Protein AF-A0A1N7NWP1-F1 (afdb_monomer)

Radius of gyration: 13.39 Å; Cα contacts (8 Å, |Δi|>4): 43; chains: 1; bounding box: 25×24×44 Å

pLDDT: mean 72.93, std 18.58, range [39.84, 95.06]

Organism: NCBI:txid453582

Mean predicted aligned error: 9.58 Å

Solvent-accessible surface area (backbone atoms only — not comparable to full-atom values): 5013 Å² total; per-residue (Å²): 133,83,78,76,76,75,49,54,59,58,51,51,48,53,50,28,58,75,70,74,40,65,78,86,49,74,83,80,62,75,54,60,53,53,64,33,72,79,42,94,61,67,86,76,61,53,74,59,54,52,52,45,51,48,37,38,74,72,62,75,38,52,73,70,55,40,53,53,49,49,56,50,37,52,50,62,60,66,68,72,117

Nearest PDB structures (foldseek):
  3zht-assembly2_D  TM=7.399E-01  e=9.038E+00  Mycolicibacterium smegmatis
  3zhr-assembly2_D  TM=5.762E-01  e=5.960E+00  Mycolicibacterium smegmatis
  2yic-assembly2_D  TM=5.826E-01  e=7.124E+00  Mycolicibacterium smegmatis
  2xta-assembly2_D  TM=5.800E-01  e=7.124E+00  Mycolicibacterium smegma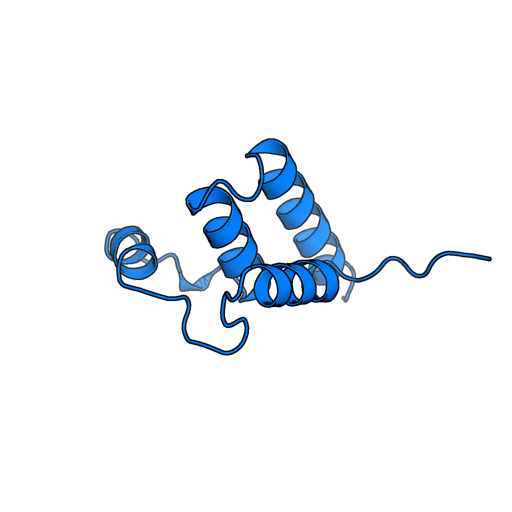tis MC2 155
  6r2c-assembly2_C  TM=5.735E-01  e=9.038E+00  Mycolicibacterium smegmatis MC2 155

Secondary structure (DSSP, 8-state):
-------HHHHHHHHHHHTT--SSS-SSSTHHHHHHTTSS-GGG--HHHHHHHHHHHTTSS-HHHHHHHHHHHHHHHHTT-

Sequence (81 aa):
MGTARNSVNQIVTRYARLHHIDPDGPCRDSSIEALFSNRLDSAGLDRTECLIVEFRRDQLISDRRMVDLLRRHQKEVSGRV

Foldseek 3Di:
DDDPPQALQRVLCVVCVVVVNDLPDDLDDDVVVVVCVVDPPVVPDDSSLSSLVVCVVVVVDDPVVSVVSVVRNCCVVVVPD

Structure (mmCIF, N/CA/C/O backbone):
data_AF-A0A1N7NWP1-F1
#
_entry.id   AF-A0A1N7NWP1-F1
#
loop_
_atom_site.group_PDB
_atom_site.id
_atom_site.type_symbol
_atom_site.label_atom_id
_atom_site.label_alt_id
_atom_site.label_comp_id
_atom_site.label_asym_id
_atom_site.label_entity_id
_atom_site.label_seq_id
_atom_site.pdbx_PDB_ins_code
_atom_site.Cartn_x
_atom_site.Cartn_y
_atom_site.Cartn_z
_atom_site.occupancy
_atom_site.B_iso_or_equiv
_atom_site.auth_seq_id
_atom_site.auth_comp_id
_atom_site.auth_asym_id
_atom_site.auth_atom_id
_atom_site.pdbx_PDB_model_num
ATOM 1 N N . MET A 1 1 ? 3.331 -8.547 26.809 1.00 40.06 1 MET A N 1
ATOM 2 C CA . MET A 1 1 ? 4.051 -7.713 25.823 1.00 40.06 1 MET A CA 1
ATOM 3 C C . MET A 1 1 ? 3.131 -7.485 24.634 1.00 40.06 1 MET A C 1
ATOM 5 O O . MET A 1 1 ? 2.966 -8.388 23.826 1.00 40.06 1 MET A O 1
ATOM 9 N N . GLY A 1 2 ? 2.441 -6.345 24.574 1.00 41.69 2 GLY A N 1
ATOM 10 C CA . GLY A 1 2 ? 1.593 -6.025 23.425 1.00 41.69 2 GLY A CA 1
ATOM 11 C C . GLY A 1 2 ? 2.483 -5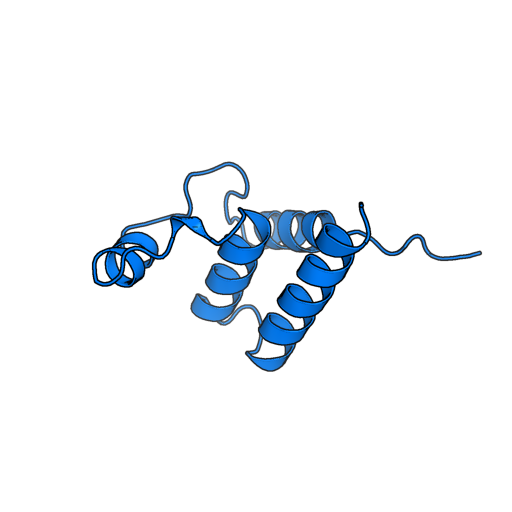.680 22.239 1.00 41.69 2 GLY A C 1
ATOM 12 O O . GLY A 1 2 ? 3.206 -4.691 22.297 1.00 41.69 2 GLY A O 1
ATOM 13 N N . THR A 1 3 ? 2.485 -6.496 21.187 1.00 47.00 3 THR A N 1
ATOM 14 C CA . THR A 1 3 ? 3.129 -6.123 19.924 1.00 47.00 3 THR A CA 1
ATOM 15 C C . THR A 1 3 ? 2.437 -4.865 19.421 1.00 47.00 3 THR A C 1
ATOM 17 O O . THR A 1 3 ? 1.273 -4.935 19.015 1.00 47.00 3 THR A O 1
ATOM 20 N N . ALA A 1 4 ? 3.116 -3.718 19.490 1.00 55.78 4 ALA A N 1
ATOM 21 C CA . ALA A 1 4 ? 2.644 -2.496 18.860 1.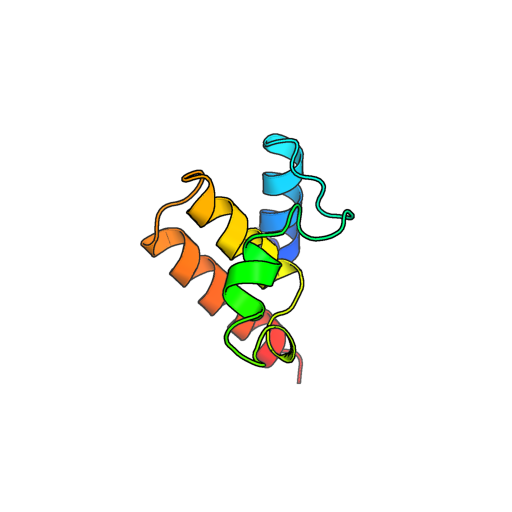00 55.78 4 ALA A CA 1
ATOM 22 C C . ALA A 1 4 ? 2.300 -2.843 17.407 1.00 55.78 4 ALA A C 1
ATOM 24 O O . ALA A 1 4 ? 3.137 -3.352 16.658 1.00 55.78 4 ALA A O 1
ATOM 25 N N . ARG A 1 5 ? 1.026 -2.698 17.040 1.00 64.38 5 ARG A N 1
ATOM 26 C CA . ARG A 1 5 ? 0.561 -3.026 15.694 1.00 64.38 5 ARG A CA 1
ATOM 27 C C . ARG A 1 5 ? 1.255 -2.037 14.755 1.00 64.38 5 ARG A C 1
ATOM 29 O O . ARG A 1 5 ? 0.889 -0.868 14.755 1.00 64.38 5 ARG A O 1
ATOM 36 N N . ASN A 1 6 ? 2.264 -2.485 14.002 1.00 77.38 6 ASN A N 1
ATOM 37 C CA . ASN A 1 6 ? 2.936 -1.645 12.999 1.00 77.38 6 ASN A CA 1
ATOM 38 C C . ASN A 1 6 ? 1.876 -1.031 12.087 1.00 77.38 6 ASN A C 1
ATOM 40 O O . ASN A 1 6 ? 1.045 -1.793 11.584 1.00 77.38 6 ASN A O 1
ATOM 44 N N . SER A 1 7 ? 1.882 0.287 11.887 1.00 85.44 7 SER A N 1
ATOM 45 C CA . SER A 1 7 ? 0.880 0.946 11.038 1.00 85.44 7 SER A CA 1
ATOM 46 C C . SER A 1 7 ? 0.937 0.403 9.610 1.00 85.44 7 SER A C 1
ATOM 48 O O . SER A 1 7 ? 1.973 -0.103 9.166 1.00 85.44 7 SER A O 1
ATOM 50 N N . VAL A 1 8 ? -0.169 0.488 8.872 1.00 87.25 8 VAL A N 1
ATOM 51 C CA . VAL A 1 8 ? -0.199 0.018 7.480 1.00 87.25 8 VAL A CA 1
ATOM 52 C C . VAL A 1 8 ? 0.843 0.752 6.642 1.00 87.25 8 VAL A C 1
ATOM 54 O O . VAL A 1 8 ? 1.584 0.097 5.916 1.00 87.25 8 VAL A O 1
ATOM 57 N N . ASN A 1 9 ? 1.014 2.058 6.850 1.00 86.50 9 ASN A N 1
ATOM 58 C CA . ASN A 1 9 ? 2.081 2.833 6.219 1.00 86.50 9 ASN A CA 1
ATOM 59 C C . ASN A 1 9 ? 3.483 2.227 6.473 1.00 86.50 9 ASN A C 1
ATOM 61 O O . ASN A 1 9 ? 4.253 2.019 5.537 1.00 86.50 9 ASN A O 1
ATOM 65 N N . GLN A 1 10 ? 3.809 1.843 7.714 1.00 86.38 10 GLN A N 1
ATOM 66 C CA . GLN A 1 10 ? 5.101 1.209 8.019 1.00 86.38 10 GLN A CA 1
ATOM 67 C C . GLN A 1 10 ? 5.269 -0.150 7.328 1.00 86.38 10 GLN A C 1
ATOM 69 O O . GLN A 1 10 ? 6.362 -0.479 6.865 1.00 86.38 10 GLN A O 1
ATOM 74 N N . ILE A 1 11 ? 4.197 -0.944 7.259 1.00 88.00 11 ILE A N 1
ATOM 75 C CA . ILE A 1 11 ? 4.204 -2.249 6.586 1.00 88.00 11 ILE A CA 1
ATOM 76 C C . ILE A 1 11 ? 4.453 -2.061 5.090 1.00 88.00 11 ILE A C 1
ATOM 78 O O . ILE A 1 11 ? 5.344 -2.698 4.533 1.00 88.00 11 ILE A O 1
ATOM 82 N N . VAL A 1 12 ? 3.687 -1.171 4.465 1.00 87.62 12 VAL A N 1
ATOM 83 C CA . VAL A 1 12 ? 3.728 -0.891 3.029 1.00 87.62 12 VAL A CA 1
ATOM 84 C C . VAL A 1 12 ? 5.076 -0.289 2.641 1.00 87.62 12 VAL A C 1
ATOM 86 O O . VAL A 1 12 ? 5.727 -0.803 1.739 1.00 87.62 12 VAL A O 1
ATOM 89 N N . THR A 1 13 ? 5.580 0.691 3.394 1.00 85.62 13 THR A N 1
ATOM 90 C CA . THR A 1 13 ? 6.903 1.295 3.157 1.00 85.62 13 THR A CA 1
ATOM 91 C C . THR A 1 13 ? 8.030 0.272 3.272 1.00 85.62 13 THR A C 1
ATOM 93 O O . THR A 1 13 ? 8.943 0.238 2.447 1.00 85.62 13 THR A O 1
ATOM 96 N N . ARG A 1 14 ? 7.988 -0.599 4.290 1.00 87.25 14 ARG A N 1
ATOM 97 C CA . ARG A 1 14 ? 8.992 -1.660 4.440 1.00 87.25 14 ARG A CA 1
ATOM 98 C C . ARG A 1 14 ? 8.937 -2.639 3.271 1.00 87.25 14 ARG A C 1
ATOM 100 O O . ARG A 1 14 ? 9.984 -3.073 2.804 1.00 87.25 14 ARG A O 1
ATOM 107 N N . TYR A 1 15 ? 7.736 -2.986 2.822 1.00 86.88 15 TYR A N 1
ATOM 108 C CA . TYR A 1 15 ? 7.542 -3.907 1.713 1.00 86.88 15 TYR A CA 1
ATOM 109 C C . TYR A 1 15 ? 8.017 -3.310 0.382 1.00 86.88 15 TYR A C 1
ATOM 111 O O . TYR A 1 15 ? 8.760 -3.972 -0.334 1.00 86.88 15 TYR A O 1
ATOM 119 N N . ALA A 1 16 ? 7.722 -2.033 0.118 1.00 85.50 16 ALA A N 1
ATOM 120 C CA . ALA A 1 16 ? 8.241 -1.308 -1.043 1.00 85.50 16 ALA A CA 1
ATOM 121 C C . ALA A 1 16 ? 9.775 -1.372 -1.102 1.00 85.50 16 ALA A C 1
ATOM 123 O O . ALA A 1 16 ? 10.346 -1.800 -2.103 1.00 85.50 16 ALA A O 1
ATOM 124 N N . ARG A 1 17 ? 10.444 -1.073 0.022 1.00 83.75 17 ARG A N 1
ATOM 125 C CA . ARG A 1 17 ? 11.913 -1.133 0.126 1.00 83.75 17 ARG A CA 1
ATOM 126 C C . ARG A 1 17 ? 12.482 -2.524 -0.154 1.00 83.75 17 ARG A C 1
ATOM 128 O O . ARG A 1 17 ? 13.532 -2.622 -0.779 1.00 83.75 17 ARG A O 1
ATOM 135 N N . LEU A 1 18 ? 11.812 -3.587 0.299 1.00 86.50 18 LEU A N 1
ATOM 136 C CA . LEU A 1 18 ? 12.239 -4.970 0.039 1.00 86.50 18 LEU A CA 1
ATOM 137 C C . LEU A 1 18 ? 12.138 -5.347 -1.442 1.00 86.50 18 LEU A C 1
ATOM 139 O O . LEU A 1 18 ? 12.930 -6.154 -1.916 1.00 86.50 18 LEU A O 1
ATOM 143 N N . HIS A 1 19 ? 11.184 -4.759 -2.159 1.00 79.19 19 HIS A N 1
ATOM 144 C CA . HIS A 1 19 ? 10.951 -5.009 -3.578 1.00 79.19 19 HIS A CA 1
ATOM 145 C C . HIS A 1 19 ? 11.590 -3.951 -4.490 1.00 79.19 19 HIS A C 1
ATOM 147 O O . HIS A 1 19 ? 11.299 -3.919 -5.681 1.00 79.19 19 HIS A O 1
ATOM 153 N N . HIS A 1 20 ? 12.475 -3.101 -3.951 1.00 78.94 20 HIS A N 1
ATOM 154 C CA . HIS A 1 20 ? 13.124 -2.001 -4.677 1.00 78.94 20 HIS A CA 1
ATOM 155 C C . HIS A 1 20 ? 12.137 -1.029 -5.356 1.00 78.94 20 HIS A C 1
ATOM 157 O O . HIS A 1 20 ? 12.484 -0.355 -6.328 1.00 78.94 20 HIS A O 1
ATOM 163 N N . ILE A 1 21 ? 10.916 -0.938 -4.825 1.00 77.69 21 ILE A N 1
ATOM 164 C CA . ILE A 1 21 ? 9.930 0.076 -5.190 1.00 77.69 21 ILE A CA 1
ATOM 165 C C . ILE A 1 21 ? 10.271 1.316 -4.373 1.00 77.69 21 ILE A C 1
ATOM 167 O O . ILE A 1 21 ? 10.387 1.231 -3.150 1.00 77.69 21 ILE A O 1
ATOM 171 N N . ASP A 1 22 ? 10.469 2.447 -5.046 1.00 71.50 22 ASP A N 1
ATOM 172 C CA . ASP A 1 22 ? 10.753 3.715 -4.383 1.00 71.50 22 ASP A CA 1
ATOM 173 C C . ASP A 1 22 ? 9.479 4.219 -3.682 1.00 71.50 22 ASP A C 1
ATOM 175 O O . ASP A 1 22 ? 8.544 4.639 -4.365 1.00 71.50 22 ASP A O 1
ATOM 179 N N . PRO A 1 23 ? 9.401 4.172 -2.336 1.00 62.06 23 PRO A N 1
ATOM 180 C CA . PRO A 1 23 ? 8.217 4.634 -1.624 1.00 62.06 23 PRO A CA 1
ATOM 181 C C . PRO A 1 23 ? 8.107 6.161 -1.645 1.00 62.06 23 PRO A C 1
ATOM 183 O O . PRO A 1 23 ? 7.018 6.677 -1.406 1.00 62.06 23 PRO A O 1
ATOM 186 N N . ASP A 1 24 ? 9.218 6.865 -1.901 1.00 65.25 24 ASP A N 1
ATOM 187 C CA . ASP A 1 24 ? 9.340 8.322 -1.893 1.00 65.25 24 ASP A CA 1
ATOM 188 C C . ASP A 1 24 ? 9.363 8.928 -3.308 1.00 65.25 24 ASP A C 1
ATOM 190 O O . ASP A 1 24 ? 9.170 10.139 -3.467 1.00 65.25 24 ASP A O 1
ATOM 194 N N . GLY A 1 25 ? 9.435 8.081 -4.331 1.00 57.88 25 GLY A N 1
ATOM 195 C CA . GLY A 1 25 ? 9.274 8.443 -5.731 1.00 57.88 25 GLY A CA 1
ATOM 196 C C . GLY A 1 25 ? 7.822 8.760 -6.108 1.00 57.88 25 GLY A C 1
ATOM 197 O O . GLY A 1 25 ? 6.885 8.386 -5.388 1.00 57.88 25 GLY A O 1
ATOM 198 N N . PRO A 1 26 ? 7.597 9.467 -7.232 1.00 54.75 26 PRO A N 1
ATOM 199 C CA . PRO A 1 26 ? 6.273 9.500 -7.844 1.00 54.75 26 PRO A CA 1
ATOM 200 C C . PRO A 1 26 ? 5.846 8.054 -8.114 1.00 54.75 26 PRO A C 1
ATOM 202 O O . PRO A 1 26 ? 6.675 7.280 -8.597 1.00 54.75 26 PRO A O 1
ATOM 205 N N . CYS A 1 27 ? 4.598 7.697 -7.778 1.00 55.62 27 CYS A N 1
ATOM 206 C CA . CYS A 1 27 ? 4.007 6.395 -8.118 1.00 55.62 27 CYS A CA 1
ATOM 207 C C . CYS A 1 27 ? 4.402 6.054 -9.554 1.00 55.62 27 CYS A C 1
ATOM 209 O O . CYS A 1 27 ? 4.060 6.799 -10.480 1.00 55.62 27 CYS A O 1
ATOM 211 N N . ARG A 1 28 ? 5.268 5.051 -9.706 1.00 46.78 28 ARG A N 1
ATOM 212 C CA . ARG A 1 28 ? 6.098 4.926 -10.900 1.00 46.78 28 ARG A CA 1
ATOM 213 C C . ARG A 1 28 ? 5.191 4.593 -12.079 1.00 46.78 28 ARG A C 1
ATOM 215 O O . ARG A 1 28 ? 4.517 3.569 -12.099 1.00 46.78 28 ARG A O 1
ATOM 222 N N . ASP A 1 29 ? 5.254 5.476 -13.066 1.00 47.56 29 ASP A N 1
ATOM 223 C CA . ASP A 1 29 ? 4.779 5.319 -14.433 1.00 47.56 29 ASP A CA 1
ATOM 224 C C . ASP A 1 29 ? 3.264 5.278 -14.667 1.00 47.56 29 ASP A C 1
ATOM 226 O O . ASP A 1 29 ? 2.582 4.289 -14.396 1.00 47.56 29 ASP A O 1
ATOM 230 N N . SER A 1 30 ? 2.787 6.352 -15.313 1.00 44.66 30 SER A N 1
ATOM 231 C CA . SER A 1 30 ? 2.109 6.403 -16.628 1.00 44.66 30 SER A CA 1
ATOM 232 C C . SER A 1 30 ? 0.814 5.606 -16.844 1.00 44.66 30 SER A C 1
ATOM 234 O O . SER A 1 30 ? -0.012 5.979 -17.663 1.00 44.66 30 SER A O 1
ATOM 236 N N . SER A 1 31 ? 0.584 4.519 -16.119 1.00 46.88 31 SER A N 1
ATOM 237 C CA . SER A 1 31 ? -0.592 3.651 -16.200 1.00 46.88 31 SER A CA 1
ATOM 238 C C . SER A 1 31 ? -1.414 3.614 -14.917 1.00 46.88 31 SER A C 1
ATOM 240 O O . SER A 1 31 ? -2.585 3.262 -14.986 1.00 46.88 31 SER A O 1
ATOM 242 N N . ILE A 1 32 ? -0.863 4.073 -13.789 1.00 49.38 32 ILE A N 1
ATOM 243 C CA . ILE A 1 32 ? -1.682 4.666 -12.723 1.00 49.38 32 ILE A CA 1
ATOM 244 C C . ILE A 1 32 ? -2.307 5.931 -13.300 1.00 49.38 32 ILE A C 1
ATOM 246 O O . ILE A 1 32 ? -3.520 5.968 -13.462 1.00 49.38 32 ILE A O 1
ATOM 250 N N . GLU A 1 33 ? -1.505 6.876 -13.800 1.00 45.47 33 GLU A N 1
ATOM 251 C CA . GLU A 1 33 ? -2.053 8.027 -14.518 1.00 45.47 33 GLU A CA 1
ATOM 252 C C . GLU A 1 33 ? -2.952 7.633 -15.694 1.00 45.47 33 GLU A C 1
ATOM 254 O O . GLU A 1 33 ? -3.985 8.259 -15.819 1.00 45.47 33 GLU A O 1
ATOM 259 N N . ALA A 1 34 ? -2.693 6.595 -16.506 1.00 46.81 34 ALA A N 1
ATOM 260 C CA . ALA A 1 34 ? -3.650 6.194 -17.558 1.00 46.81 34 ALA A CA 1
ATOM 261 C C . ALA A 1 34 ? -4.933 5.504 -17.039 1.00 46.81 34 ALA A C 1
ATOM 263 O O . ALA A 1 34 ? -5.976 5.601 -17.688 1.00 46.81 34 ALA A O 1
ATOM 264 N N . LEU A 1 35 ? -4.902 4.847 -15.871 1.00 48.72 35 LEU A N 1
ATOM 265 C CA . LEU A 1 35 ? -6.115 4.399 -15.169 1.00 48.72 35 LEU A CA 1
ATOM 266 C C . LEU A 1 35 ? -6.898 5.594 -14.594 1.00 48.72 35 LEU A C 1
ATOM 268 O O . LEU A 1 35 ? -8.127 5.564 -14.578 1.00 48.72 35 LEU A O 1
ATOM 272 N N . PHE A 1 36 ? -6.199 6.664 -14.206 1.00 49.47 36 PHE A N 1
ATOM 273 C CA . PHE A 1 36 ? -6.762 7.903 -13.657 1.00 49.47 36 PHE A CA 1
ATOM 274 C C . PHE A 1 36 ? -7.048 8.996 -14.713 1.00 49.47 36 PHE A C 1
ATOM 276 O O . PHE A 1 36 ? -7.824 9.911 -14.468 1.00 49.47 36 PHE A O 1
ATOM 283 N N . SER A 1 37 ? -6.516 8.878 -15.930 1.00 43.75 37 SER A N 1
ATOM 284 C CA . SER A 1 37 ? -6.742 9.811 -17.049 1.00 43.75 37 SER A CA 1
ATOM 285 C C . SER A 1 37 ? -8.138 9.639 -17.642 1.00 43.75 37 SER A C 1
ATOM 287 O O . SER A 1 37 ? -8.651 10.543 -18.291 1.00 43.75 37 SER A O 1
ATOM 289 N N . ASN A 1 38 ? -8.776 8.489 -17.392 1.00 44.22 38 ASN A N 1
ATOM 290 C CA . ASN A 1 38 ? -10.160 8.225 -17.783 1.00 44.22 38 ASN A CA 1
ATOM 291 C C . ASN A 1 38 ? -11.187 8.551 -16.690 1.00 44.22 38 ASN A C 1
ATOM 293 O O . ASN A 1 38 ? -12.383 8.564 -16.982 1.00 44.22 38 ASN A O 1
ATOM 297 N N . ARG A 1 39 ? -10.761 8.837 -15.453 1.00 39.84 39 ARG A N 1
ATOM 298 C CA . ARG A 1 39 ? -11.637 9.313 -14.374 1.00 39.84 39 ARG A CA 1
ATOM 299 C C . ARG A 1 39 ? -10.839 10.123 -13.361 1.00 39.84 39 ARG A C 1
ATOM 301 O O . ARG A 1 39 ? -9.986 9.562 -12.690 1.00 39.84 39 ARG A O 1
ATOM 308 N N . LEU A 1 40 ? -11.203 11.399 -13.260 1.00 41.22 40 LEU A N 1
ATOM 309 C CA . LEU A 1 40 ? -11.166 12.381 -12.157 1.00 41.22 40 LEU A CA 1
ATOM 310 C C . LEU A 1 40 ? -10.872 11.958 -10.683 1.00 41.22 40 LEU A C 1
ATOM 312 O O . LEU A 1 40 ? -10.970 12.810 -9.808 1.00 41.22 40 LEU A O 1
ATOM 316 N N . ASP A 1 41 ? -10.467 10.731 -10.356 1.00 46.34 41 ASP A N 1
ATOM 317 C CA . ASP A 1 41 ? -10.542 10.151 -9.008 1.00 46.34 41 ASP A CA 1
ATOM 318 C C . ASP A 1 41 ? -9.192 9.712 -8.406 1.00 46.34 41 ASP A C 1
ATOM 320 O O . ASP A 1 41 ? -9.168 9.012 -7.395 1.00 46.34 41 ASP A O 1
ATOM 324 N N . SER A 1 42 ? -8.044 10.147 -8.942 1.00 47.12 42 SER A N 1
ATOM 325 C CA . SER A 1 4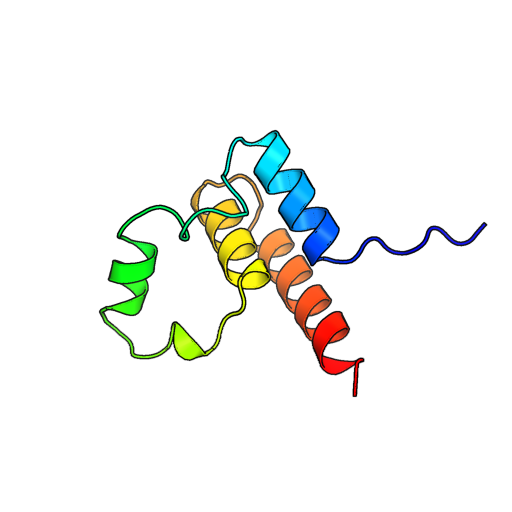2 ? -6.779 10.016 -8.182 1.00 47.12 42 SER A CA 1
ATOM 326 C C . SER A 1 42 ? -6.701 11.008 -7.013 1.00 47.12 42 SER A C 1
ATOM 328 O O . SER A 1 42 ? -5.833 10.885 -6.156 1.00 47.12 42 SER A O 1
ATOM 330 N N . ALA A 1 43 ? -7.626 11.973 -6.955 1.00 50.66 43 ALA A N 1
ATOM 331 C CA . ALA A 1 43 ? -7.735 12.965 -5.888 1.00 50.66 43 ALA A CA 1
ATOM 332 C C . ALA A 1 43 ? -8.202 12.379 -4.537 1.00 50.66 43 ALA A C 1
ATOM 334 O O . ALA A 1 43 ? -8.226 13.103 -3.545 1.00 50.66 43 ALA A O 1
ATOM 335 N N . GLY A 1 44 ? -8.587 11.095 -4.490 1.00 59.53 44 GLY A N 1
ATOM 336 C CA . GLY A 1 44 ? -9.154 10.456 -3.299 1.00 59.53 44 GLY A CA 1
ATOM 337 C C . GLY A 1 44 ? -8.263 9.439 -2.583 1.00 59.53 44 GLY A C 1
ATOM 338 O O . GLY A 1 44 ? -8.643 9.016 -1.496 1.00 5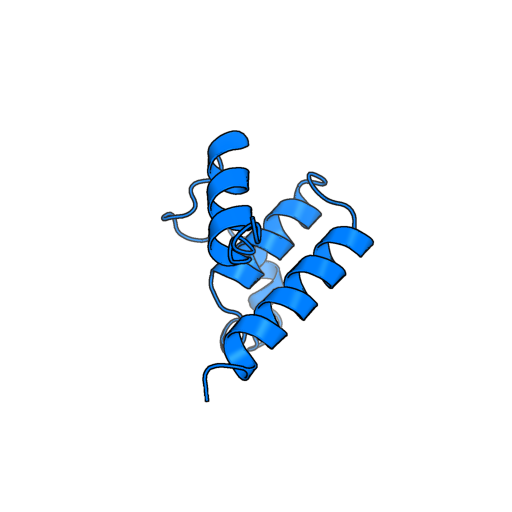9.53 44 GLY A O 1
ATOM 339 N N . LEU A 1 45 ? -7.126 9.034 -3.165 1.00 67.50 45 LEU A N 1
ATOM 340 C CA . LEU A 1 45 ? -6.245 8.024 -2.569 1.00 67.50 45 LEU A CA 1
ATOM 341 C C . LEU A 1 45 ? -4.984 8.655 -1.991 1.00 67.50 45 LEU A C 1
ATOM 343 O O . LEU A 1 45 ? -4.316 9.453 -2.652 1.00 67.50 45 LEU A O 1
ATOM 347 N N . ASP A 1 46 ? -4.627 8.259 -0.771 1.00 81.69 46 ASP A N 1
ATOM 348 C CA . ASP A 1 46 ? -3.341 8.642 -0.205 1.00 81.69 46 ASP A CA 1
ATOM 349 C C . ASP A 1 46 ? -2.202 7.726 -0.675 1.00 81.69 46 ASP A C 1
ATOM 351 O O . ASP A 1 46 ? -2.390 6.644 -1.235 1.00 81.69 46 ASP A O 1
ATOM 355 N N . ARG A 1 47 ? -0.969 8.172 -0.432 1.00 80.62 47 ARG A N 1
ATOM 356 C CA . ARG A 1 47 ? 0.249 7.493 -0.887 1.00 80.62 47 ARG A CA 1
ATOM 357 C C . ARG A 1 47 ? 0.338 6.023 -0.464 1.00 80.62 47 ARG A C 1
ATOM 359 O O . ARG A 1 47 ? 0.887 5.204 -1.199 1.00 80.62 47 ARG A O 1
ATOM 366 N N . THR A 1 48 ? -0.185 5.681 0.713 1.00 86.38 48 THR A N 1
ATOM 367 C CA . THR A 1 48 ? -0.168 4.301 1.215 1.00 86.38 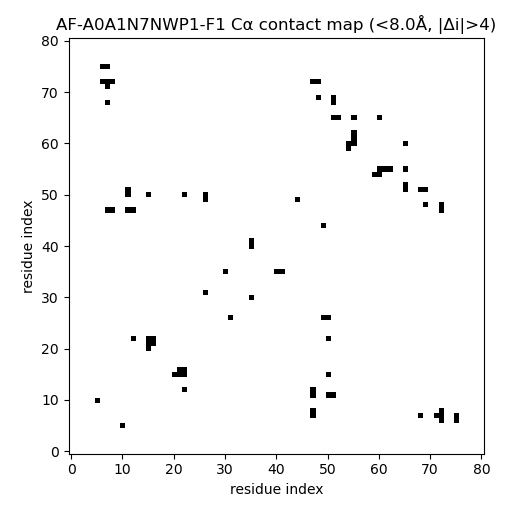48 THR A CA 1
ATOM 368 C C . THR A 1 48 ? -1.115 3.431 0.396 1.00 86.38 48 THR A C 1
ATOM 370 O O . THR A 1 48 ? -0.774 2.297 0.062 1.00 86.38 48 THR A O 1
ATOM 373 N N . GLU A 1 49 ? -2.284 3.959 0.042 1.00 87.94 49 GLU A N 1
ATOM 374 C CA . GLU A 1 49 ? -3.274 3.266 -0.782 1.00 87.94 49 GLU A CA 1
ATOM 375 C C . GLU A 1 49 ? -2.757 3.047 -2.206 1.00 87.94 49 GLU A C 1
ATOM 377 O O . GLU A 1 49 ? -2.905 1.947 -2.741 1.00 87.94 49 GLU A O 1
ATOM 382 N N . CYS A 1 50 ? -2.058 4.032 -2.777 1.00 85.81 50 CYS A N 1
ATOM 383 C CA . CYS A 1 50 ? -1.419 3.888 -4.084 1.00 85.81 50 CYS A CA 1
ATOM 384 C C . CYS A 1 50 ? -0.383 2.753 -4.104 1.00 85.81 50 CYS A C 1
ATOM 386 O O . CYS A 1 50 ? -0.448 1.880 -4.969 1.00 85.81 50 CYS A O 1
ATOM 388 N N . LEU A 1 51 ? 0.504 2.691 -3.105 1.00 85.44 51 LEU A N 1
ATOM 389 C CA . LEU A 1 51 ? 1.497 1.614 -2.991 1.00 85.44 51 LEU A CA 1
ATOM 390 C C . LEU A 1 51 ? 0.845 0.229 -2.822 1.00 85.44 51 LEU A C 1
ATOM 392 O O . LEU A 1 51 ? 1.322 -0.760 -3.374 1.00 85.44 51 LEU A O 1
ATOM 396 N N . ILE A 1 52 ? -0.272 0.135 -2.090 1.00 89.75 52 ILE A N 1
ATOM 397 C CA . ILE A 1 52 ? -1.017 -1.126 -1.945 1.00 89.75 52 ILE A CA 1
ATOM 398 C C . ILE A 1 52 ? -1.569 -1.599 -3.301 1.00 89.75 52 ILE A C 1
ATOM 400 O O . ILE A 1 52 ? -1.520 -2.796 -3.602 1.00 89.75 52 ILE A O 1
ATOM 404 N N . VAL A 1 53 ? -2.077 -0.677 -4.123 1.00 87.12 53 VAL A N 1
ATOM 405 C CA . VAL A 1 53 ? -2.566 -0.984 -5.474 1.00 87.12 53 VAL A CA 1
ATOM 406 C C . VAL A 1 5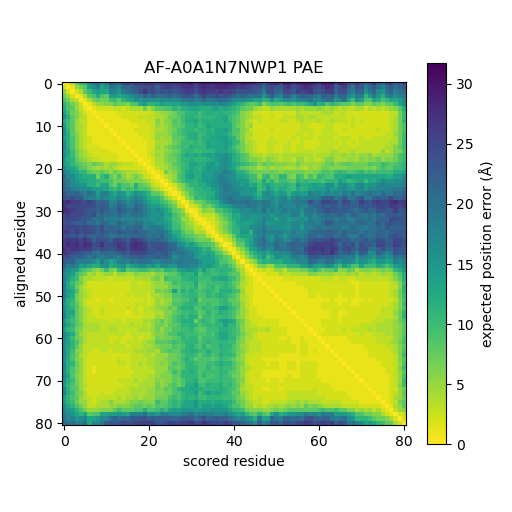3 ? -1.417 -1.402 -6.394 1.00 87.12 53 VAL A C 1
ATOM 408 O O . VAL A 1 53 ? -1.563 -2.386 -7.123 1.00 87.12 53 VAL A O 1
ATOM 411 N N . GLU A 1 54 ? -0.268 -0.726 -6.325 1.00 83.94 54 GLU A N 1
ATOM 412 C CA . GLU A 1 54 ? 0.941 -1.099 -7.073 1.00 83.94 54 GLU A CA 1
ATOM 413 C C . GLU A 1 54 ? 1.412 -2.512 -6.727 1.00 83.94 54 GLU A C 1
ATOM 415 O O . GLU A 1 54 ? 1.597 -3.331 -7.625 1.00 83.94 54 GLU A O 1
ATOM 420 N N . PHE A 1 55 ? 1.486 -2.866 -5.441 1.00 88.56 55 PHE A N 1
ATOM 421 C CA . PHE A 1 55 ? 1.878 -4.221 -5.039 1.00 88.56 55 PHE A CA 1
ATOM 422 C C . PHE A 1 55 ? 0.959 -5.292 -5.614 1.00 88.56 55 PHE A C 1
ATOM 424 O O . PHE A 1 55 ? 1.414 -6.379 -5.968 1.00 88.56 55 PHE A O 1
ATOM 431 N N . ARG A 1 56 ? -0.346 -5.018 -5.692 1.00 89.56 56 ARG A N 1
ATOM 432 C CA . ARG A 1 56 ? -1.283 -5.954 -6.311 1.00 89.56 56 ARG A CA 1
ATOM 433 C C . ARG A 1 56 ? -1.062 -6.025 -7.814 1.00 89.56 56 ARG A C 1
ATOM 435 O O . ARG A 1 56 ? -1.121 -7.112 -8.382 1.00 89.56 56 ARG A O 1
ATOM 442 N N . ARG A 1 57 ? -0.862 -4.880 -8.470 1.00 84.12 57 ARG A N 1
ATOM 443 C CA . ARG A 1 57 ? -0.636 -4.801 -9.918 1.00 84.12 57 ARG A CA 1
ATOM 444 C C . ARG A 1 57 ? 0.587 -5.620 -10.330 1.00 84.12 57 ARG A C 1
ATOM 446 O O . ARG A 1 57 ? 0.497 -6.380 -11.291 1.00 84.12 57 ARG A O 1
ATOM 453 N N . ASP A 1 58 ? 1.649 -5.542 -9.540 1.00 84.81 58 ASP A N 1
ATOM 454 C CA . ASP A 1 58 ? 2.886 -6.306 -9.722 1.00 84.81 58 ASP A CA 1
ATOM 455 C C . ASP A 1 58 ? 2.783 -7.751 -9.199 1.00 84.81 58 ASP A C 1
ATOM 457 O O . ASP A 1 58 ? 3.771 -8.480 -9.157 1.00 84.81 58 ASP A O 1
ATOM 461 N N . GLN A 1 59 ? 1.582 -8.183 -8.792 1.00 88.38 59 GLN A N 1
ATOM 462 C CA . GLN A 1 59 ? 1.281 -9.517 -8.260 1.00 88.38 59 GLN A CA 1
ATOM 463 C C . GLN A 1 59 ? 2.102 -9.896 -7.013 1.00 88.38 59 GLN A C 1
ATOM 465 O O . GLN A 1 59 ? 2.200 -11.070 -6.658 1.00 88.38 59 GLN A O 1
ATOM 470 N N . LEU A 1 60 ? 2.650 -8.906 -6.303 1.00 88.62 60 LEU A N 1
ATOM 471 C CA . LEU A 1 60 ? 3.401 -9.093 -5.058 1.00 88.62 60 LEU A CA 1
ATOM 472 C C . LEU A 1 60 ? 2.477 -9.457 -3.889 1.00 88.62 60 LEU A C 1
ATOM 474 O O . LEU A 1 60 ? 2.868 -10.157 -2.955 1.00 88.62 60 LEU A O 1
ATOM 478 N N . ILE A 1 61 ? 1.223 -9.003 -3.948 1.00 90.25 61 ILE A N 1
ATOM 479 C CA . ILE A 1 61 ? 0.175 -9.363 -2.994 1.00 90.25 61 ILE A CA 1
ATOM 480 C C . ILE A 1 61 ? -1.081 -9.846 -3.720 1.00 90.25 61 ILE A C 1
ATOM 482 O O . ILE A 1 61 ? -1.376 -9.437 -4.840 1.00 90.25 61 ILE A O 1
ATOM 486 N N . SER A 1 62 ? -1.861 -10.697 -3.053 1.00 93.25 62 SER A N 1
ATOM 487 C CA . SER A 1 62 ? -3.162 -11.140 -3.560 1.00 93.25 62 SER A CA 1
ATOM 488 C C . SER A 1 62 ? -4.242 -10.065 -3.405 1.00 93.25 62 SER A C 1
ATOM 490 O O . SER A 1 62 ? -4.158 -9.210 -2.520 1.00 93.25 62 SER A O 1
ATOM 492 N N . ASP A 1 63 ? -5.323 -10.170 -4.185 1.00 91.88 63 ASP A N 1
ATOM 493 C CA . ASP A 1 63 ? -6.482 -9.267 -4.086 1.00 91.88 63 ASP A CA 1
ATOM 494 C C . ASP A 1 63 ? -7.065 -9.223 -2.663 1.00 91.88 63 ASP A C 1
ATOM 496 O O . ASP A 1 63 ? -7.394 -8.158 -2.143 1.00 91.88 63 ASP A O 1
ATOM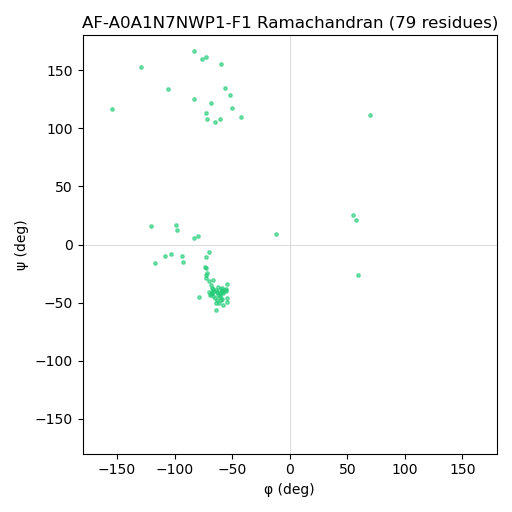 500 N N . ARG A 1 64 ? -7.135 -10.379 -1.985 1.00 95.06 64 ARG A N 1
ATOM 501 C CA . ARG A 1 64 ? -7.594 -10.461 -0.587 1.00 95.06 64 ARG A CA 1
ATOM 502 C C . ARG A 1 64 ? -6.702 -9.634 0.334 1.00 95.06 64 ARG A C 1
ATOM 504 O O . ARG A 1 64 ? -7.197 -8.872 1.159 1.00 95.06 64 ARG A O 1
ATOM 511 N N . ARG A 1 65 ? -5.383 -9.749 0.158 1.00 91.19 65 ARG A N 1
ATOM 512 C CA . ARG A 1 65 ? -4.403 -9.023 0.968 1.00 91.19 65 ARG A CA 1
ATOM 513 C C . ARG A 1 65 ? -4.444 -7.520 0.702 1.00 91.19 65 ARG A C 1
ATOM 515 O O . ARG A 1 65 ? -4.310 -6.750 1.649 1.00 91.19 65 ARG A O 1
ATOM 522 N N . MET A 1 66 ? -4.658 -7.116 -0.549 1.00 93.56 66 MET A N 1
ATOM 523 C CA . MET A 1 66 ? -4.870 -5.721 -0.935 1.00 93.56 66 MET A CA 1
ATOM 524 C C . MET A 1 66 ? -6.079 -5.128 -0.195 1.00 93.56 66 MET A C 1
ATOM 526 O O . MET A 1 66 ? -5.947 -4.109 0.481 1.00 93.56 66 MET A O 1
ATOM 530 N N . VAL A 1 67 ? -7.235 -5.803 -0.243 1.00 93.31 67 VAL A N 1
ATOM 531 C CA . VAL A 1 67 ? -8.466 -5.360 0.441 1.00 93.31 67 VAL A CA 1
ATOM 532 C C . VAL A 1 67 ? -8.272 -5.262 1.957 1.00 93.31 67 VAL A C 1
ATOM 534 O O . VAL A 1 67 ? -8.714 -4.289 2.570 1.00 93.31 67 VAL A O 1
ATOM 537 N N . ASP A 1 68 ? -7.590 -6.232 2.569 1.00 94.56 68 ASP A N 1
ATOM 538 C CA . ASP A 1 68 ? -7.302 -6.213 4.007 1.00 94.56 68 ASP A CA 1
ATOM 539 C C . ASP A 1 68 ? -6.433 -5.013 4.412 1.00 94.56 68 ASP A C 1
ATOM 541 O O . ASP A 1 68 ? -6.701 -4.372 5.432 1.00 94.56 68 ASP A O 1
ATOM 545 N N . LEU A 1 69 ? -5.397 -4.700 3.624 1.00 91.88 69 LEU A N 1
ATOM 546 C CA . LEU A 1 69 ? -4.505 -3.569 3.885 1.00 91.88 69 LEU A CA 1
ATOM 547 C C . LEU A 1 69 ? -5.238 -2.233 3.736 1.00 91.88 69 LEU A C 1
ATOM 549 O O . LEU A 1 69 ? -5.118 -1.396 4.629 1.00 91.88 69 LEU A O 1
ATOM 553 N N . LEU A 1 70 ? -6.049 -2.069 2.688 1.00 91.00 70 LEU A N 1
ATOM 554 C CA . LEU A 1 70 ? -6.855 -0.862 2.474 1.00 91.00 70 LEU A CA 1
ATOM 555 C C . LEU A 1 70 ? -7.852 -0.634 3.616 1.00 91.00 70 LEU A C 1
ATOM 557 O O . LEU A 1 70 ? -7.860 0.430 4.228 1.00 91.00 70 LEU A O 1
ATOM 561 N N . ARG A 1 71 ? -8.636 -1.655 3.990 1.00 91.06 71 ARG A N 1
ATOM 562 C CA . ARG A 1 71 ? -9.599 -1.551 5.106 1.00 91.06 71 ARG A CA 1
ATOM 563 C C . ARG A 1 71 ? -8.920 -1.200 6.421 1.00 91.06 71 ARG A C 1
ATOM 565 O O . ARG A 1 71 ? -9.444 -0.432 7.228 1.00 91.06 71 ARG A O 1
ATOM 572 N N . ARG A 1 72 ? -7.757 -1.801 6.664 1.00 91.19 72 ARG A N 1
ATOM 573 C CA . ARG A 1 72 ? -6.990 -1.541 7.873 1.00 91.19 72 ARG A CA 1
ATOM 574 C C . ARG A 1 72 ? -6.437 -0.117 7.884 1.00 91.19 72 ARG A C 1
ATOM 576 O O . ARG A 1 72 ? -6.509 0.526 8.926 1.00 91.19 72 ARG A O 1
ATOM 583 N N . HIS A 1 73 ? -5.933 0.366 6.752 1.00 90.00 73 HIS A N 1
ATOM 584 C CA . HIS A 1 73 ? -5.425 1.727 6.603 1.00 90.00 73 HIS A CA 1
ATOM 585 C C . HIS A 1 73 ? -6.530 2.760 6.816 1.00 90.00 73 HIS A C 1
ATOM 587 O O . HIS A 1 73 ? -6.396 3.631 7.668 1.00 90.00 73 HIS A O 1
ATOM 593 N N . GLN A 1 74 ? -7.683 2.574 6.172 1.00 87.19 74 GLN A N 1
ATOM 594 C CA . GLN A 1 74 ? -8.863 3.419 6.369 1.00 87.19 74 GLN A CA 1
ATOM 595 C C . GLN A 1 74 ? -9.307 3.464 7.833 1.00 87.19 74 GLN A C 1
ATOM 597 O O . GLN A 1 74 ? -9.652 4.527 8.340 1.00 87.19 74 GLN A O 1
ATOM 602 N N . LYS A 1 75 ? -9.246 2.339 8.556 1.00 88.25 75 LYS A N 1
ATOM 603 C CA . LYS A 1 75 ? -9.528 2.313 9.998 1.00 8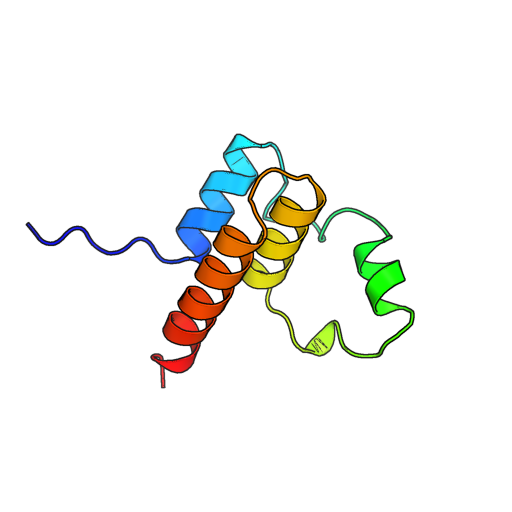8.25 75 LYS A CA 1
ATOM 604 C C . LYS A 1 75 ? -8.483 3.079 10.819 1.00 88.25 75 LYS A C 1
ATOM 606 O O . LYS A 1 75 ? -8.847 3.731 11.793 1.00 88.25 75 LYS A O 1
ATOM 611 N N . GLU A 1 76 ? -7.204 2.993 10.455 1.00 87.56 76 GLU A N 1
ATOM 612 C CA . GLU A 1 76 ? -6.113 3.732 11.110 1.00 87.56 76 GLU A CA 1
ATOM 613 C C . GLU A 1 76 ? -6.210 5.250 10.854 1.00 87.56 76 GLU A C 1
ATOM 615 O O . GLU A 1 76 ? -5.914 6.033 11.756 1.00 87.56 76 GLU A O 1
ATOM 620 N N . VAL A 1 77 ? -6.675 5.666 9.671 1.00 83.00 77 VAL A N 1
ATOM 621 C CA . VAL A 1 77 ? -6.895 7.076 9.306 1.00 83.00 77 VAL A CA 1
ATOM 622 C C . VAL A 1 77 ? -8.200 7.624 9.901 1.00 83.00 77 VAL A C 1
ATOM 624 O O . VAL A 1 77 ? -8.195 8.697 10.495 1.00 83.00 77 VAL A O 1
ATOM 627 N N . SER A 1 78 ? -9.305 6.877 9.827 1.00 79.12 78 SER A N 1
ATOM 628 C CA . SER A 1 78 ? -10.612 7.292 10.366 1.00 79.12 78 SER A CA 1
ATOM 629 C C . SER A 1 78 ? -10.672 7.281 11.896 1.00 79.12 78 SER A C 1
ATOM 631 O O . SER A 1 78 ? -11.493 7.989 12.468 1.00 79.12 78 SER A O 1
ATOM 633 N N . GLY A 1 79 ? -9.841 6.480 12.568 1.00 62.66 79 GLY A N 1
ATOM 634 C CA . GLY A 1 79 ? -9.755 6.431 14.032 1.00 62.66 79 GLY A CA 1
ATOM 635 C C . GLY A 1 79 ? -8.872 7.517 14.659 1.00 62.66 79 GLY A C 1
ATOM 636 O O . GLY A 1 79 ? -8.620 7.453 15.858 1.00 62.66 79 GLY A O 1
ATOM 637 N N . ARG A 1 80 ? -8.356 8.465 13.864 1.00 54.28 80 ARG A N 1
ATOM 638 C CA . ARG A 1 80 ? -7.528 9.603 14.307 1.00 54.28 80 ARG A CA 1
ATOM 639 C C . ARG A 1 80 ? -8.307 10.921 14.458 1.00 54.28 80 ARG A C 1
ATOM 641 O O . ARG A 1 80 ? -7.673 11.972 14.508 1.00 54.28 80 ARG A O 1
ATOM 648 N N . VAL A 1 81 ? -9.639 10.868 14.521 1.00 42.62 81 VAL A N 1
ATOM 649 C CA . VAL A 1 81 ? -10.499 12.030 14.821 1.00 42.62 81 VAL A CA 1
ATOM 650 C C . VAL A 1 81 ? -10.711 12.154 16.323 1.00 42.62 81 VAL A C 1
ATOM 652 O O . VAL A 1 81 ? -11.029 11.114 16.943 1.00 42.62 81 VAL A O 1
#